Protein AF-A0A7L5YGK7-F1 (afdb_monomer)

pLDDT: mean 79.5, std 12.65, range [42.22, 93.38]

Foldseek 3Di:
DDCPCVVPDFLCVCQVPPCVVVVRHHAPPQADPCVVVPNDTLCQFAVDPVDSQRGDDACPPPQWDQCVCADPPRRHDHDDHHDHLPPPPPPGPTVCPPVQQGPDDPDDDGDPDRD

Solvent-accessible surface area (backbone atoms only — not comparable to full-atom values): 7617 Å² total; per-residue (Å²): 136,81,69,80,61,56,84,85,45,61,62,57,82,57,32,67,50,86,34,40,91,78,70,37,67,48,79,58,96,43,49,72,63,42,72,82,67,74,62,58,56,61,68,72,33,26,82,38,94,90,42,80,82,48,64,48,88,81,50,93,86,59,68,62,62,52,46,76,68,27,22,68,85,57,73,52,71,76,93,72,78,64,46,56,56,55,77,87,37,89,79,37,90,27,41,48,68,55,77,72,50,50,76,78,56,101,78,82,72,82,80,79,74,86,130

Secondary structure (DSSP, 8-state):
---GGGGTS-GGGT-SSTTGGGT-----TTSPPGGGGTS--GGGTBS-SS-TT-B----TT-SS-THHHHBBTB--SS----B-TTTT-SS-SSGGGSSSS-SS-SS-S-SS---

Sequence (115 aa):
MNHSAVISATCESCHNGAYTSSGAQAKPINHIPTALVGGKDCKACHTSTASWSTMKMDHNNILTGCKTCHASGTSYLGSMEKKSVTHQSKTATDCSQSGCHRPLGNKGVAYVKWD

Mean predicted aligned error: 7.64 Å

Radius of gyration: 17.05 Å; Cα contacts (8 Å, |Δi|>4): 113; chains: 1; bounding box: 45×26×49 Å

Structure (mmCIF, N/CA/C/O backbone):
data_AF-A0A7L5YGK7-F1
#
_entry.id   AF-A0A7L5YGK7-F1
#
loop_
_atom_site.group_PDB
_atom_site.id
_atom_site.type_symbol
_atom_site.label_atom_id
_atom_site.label_alt_id
_atom_site.label_comp_i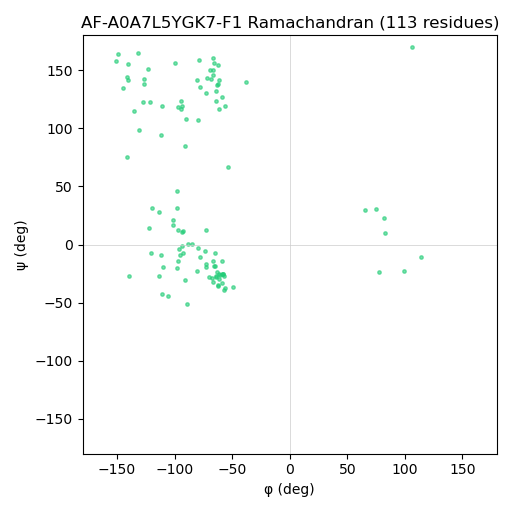d
_atom_site.label_asym_id
_atom_site.label_entity_id
_atom_site.label_seq_id
_atom_site.pdbx_PDB_ins_code
_atom_site.Cartn_x
_atom_site.Cartn_y
_atom_site.Cartn_z
_atom_site.occupancy
_atom_site.B_iso_or_equiv
_atom_site.auth_seq_id
_atom_site.auth_comp_id
_atom_site.auth_asym_id
_atom_site.auth_atom_id
_atom_site.pdbx_PDB_model_num
ATOM 1 N N . MET A 1 1 ? 17.804 1.256 -16.830 1.00 69.50 1 MET A N 1
ATOM 2 C CA . MET A 1 1 ? 16.785 0.281 -17.284 1.00 69.50 1 MET A CA 1
ATOM 3 C C . MET A 1 1 ? 15.875 0.932 -18.316 1.00 69.50 1 MET A C 1
ATOM 5 O O . MET A 1 1 ? 15.634 2.129 -18.204 1.00 69.50 1 MET A O 1
ATOM 9 N N . ASN A 1 2 ? 15.404 0.179 -19.312 1.00 76.62 2 ASN A N 1
ATOM 10 C CA . ASN A 1 2 ? 14.457 0.671 -20.316 1.00 76.62 2 ASN A CA 1
ATOM 11 C C . ASN A 1 2 ? 13.019 0.322 -19.883 1.00 76.62 2 ASN A C 1
ATOM 13 O O . ASN A 1 2 ? 12.727 -0.847 -19.652 1.00 76.62 2 ASN A O 1
ATOM 17 N N . HIS A 1 3 ? 12.143 1.323 -19.758 1.00 84.19 3 HIS A N 1
ATOM 18 C CA . HIS A 1 3 ? 10.741 1.156 -19.342 1.00 84.19 3 HIS A CA 1
ATOM 19 C C . HIS A 1 3 ? 9.767 0.992 -20.524 1.00 84.19 3 HIS A C 1
ATOM 21 O O . HIS A 1 3 ? 8.553 1.035 -20.335 1.00 84.19 3 HIS A O 1
ATOM 27 N N . SER A 1 4 ? 10.262 0.782 -21.746 1.00 79.25 4 SER A N 1
ATOM 28 C CA . SER A 1 4 ? 9.422 0.561 -22.932 1.00 79.25 4 SER A CA 1
ATOM 29 C C . SER A 1 4 ? 8.473 -0.640 -22.801 1.00 79.25 4 SER A C 1
ATOM 31 O O . SER A 1 4 ? 7.411 -0.648 -23.414 1.00 79.25 4 SER A O 1
ATOM 33 N N . ALA A 1 5 ? 8.809 -1.626 -21.962 1.00 74.62 5 ALA A N 1
ATOM 34 C CA . ALA A 1 5 ? 7.994 -2.819 -21.716 1.00 74.62 5 ALA A CA 1
ATOM 35 C C . ALA A 1 5 ? 6.793 -2.592 -20.770 1.00 74.62 5 ALA A C 1
ATOM 37 O O . ALA A 1 5 ? 5.917 -3.451 -20.671 1.00 74.62 5 ALA A O 1
ATOM 38 N N . VAL A 1 6 ? 6.707 -1.439 -20.092 1.00 77.38 6 VAL A N 1
ATOM 39 C CA . VAL A 1 6 ? 5.642 -1.146 -19.105 1.00 77.38 6 VAL A CA 1
ATOM 40 C C . VAL A 1 6 ? 4.282 -0.875 -19.784 1.00 77.38 6 VAL A C 1
ATOM 42 O O . VAL A 1 6 ? 3.256 -0.763 -19.123 1.00 77.38 6 VAL A O 1
ATOM 45 N N . ILE A 1 7 ? 4.241 -0.825 -21.122 1.00 71.88 7 ILE A N 1
ATOM 46 C CA . ILE A 1 7 ? 2.995 -0.723 -21.904 1.00 71.88 7 ILE A CA 1
ATOM 47 C C . ILE A 1 7 ? 2.143 -1.998 -21.757 1.00 71.88 7 ILE A C 1
ATOM 49 O O . ILE A 1 7 ? 0.917 -1.919 -21.758 1.00 71.88 7 ILE A O 1
ATOM 53 N N . SER A 1 8 ? 2.780 -3.161 -21.586 1.00 77.38 8 SER A N 1
ATOM 54 C CA . SER A 1 8 ? 2.113 -4.470 -21.494 1.00 77.38 8 SER A CA 1
ATOM 55 C C . 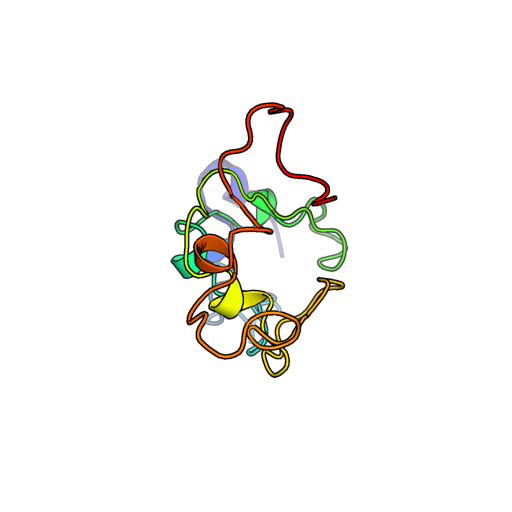SER A 1 8 ? 2.365 -5.216 -20.178 1.00 77.38 8 SER A C 1
ATOM 57 O O . SER A 1 8 ? 1.752 -6.256 -19.950 1.00 77.38 8 SER A O 1
ATOM 59 N N . ALA A 1 9 ? 3.255 -4.716 -19.317 1.00 82.56 9 ALA A N 1
ATOM 60 C CA . ALA A 1 9 ? 3.639 -5.353 -18.057 1.00 82.56 9 ALA A CA 1
ATOM 61 C C . ALA A 1 9 ? 3.409 -4.429 -16.847 1.00 82.56 9 ALA A C 1
ATOM 63 O O . ALA A 1 9 ? 3.474 -3.205 -16.964 1.00 82.56 9 ALA A O 1
ATOM 64 N N . THR A 1 10 ? 3.148 -5.015 -15.674 1.00 88.19 10 THR A N 1
ATOM 65 C CA . THR A 1 10 ? 3.041 -4.275 -14.404 1.00 88.19 10 THR A CA 1
ATOM 66 C C . THR A 1 10 ? 4.422 -3.933 -13.856 1.00 88.19 10 THR A C 1
ATOM 68 O O . THR A 1 10 ? 5.406 -4.599 -14.168 1.00 88.19 10 THR A O 1
ATOM 71 N N . CYS A 1 11 ? 4.519 -2.922 -12.989 1.00 89.69 11 CYS A N 1
ATOM 72 C CA . CYS A 1 11 ? 5.797 -2.556 -12.371 1.00 89.69 11 CYS A CA 1
ATOM 73 C C . CYS A 1 11 ? 6.421 -3.750 -11.621 1.00 89.69 11 CYS A C 1
ATOM 75 O O . CYS A 1 11 ? 7.627 -3.993 -11.693 1.00 89.69 11 CYS A O 1
ATOM 77 N N . GLU A 1 12 ? 5.575 -4.536 -10.951 1.00 89.00 12 GLU A N 1
ATOM 78 C CA . GLU A 1 12 ? 5.954 -5.714 -10.168 1.00 89.00 12 GLU A CA 1
ATOM 79 C C . GLU A 1 12 ? 6.645 -6.805 -11.007 1.00 89.00 12 GLU A C 1
ATOM 81 O O . GLU A 1 12 ? 7.459 -7.546 -10.466 1.00 89.00 12 GLU A O 1
ATOM 86 N N . SER A 1 13 ? 6.401 -6.905 -12.322 1.00 89.38 13 SER A N 1
ATOM 87 C CA . SER A 1 13 ? 7.010 -7.969 -13.140 1.00 89.38 13 SER A CA 1
ATOM 88 C C . SER A 1 13 ? 8.541 -7.905 -13.157 1.00 89.38 13 SER A C 1
ATOM 90 O O . SER A 1 13 ? 9.200 -8.937 -13.263 1.00 89.38 13 SER A O 1
ATOM 92 N N . CYS A 1 14 ? 9.099 -6.698 -13.022 1.00 89.81 14 CYS A N 1
ATOM 93 C CA . CYS A 1 14 ? 10.542 -6.447 -12.993 1.00 89.81 14 CYS A CA 1
ATOM 94 C C . CYS A 1 14 ? 11.023 -5.925 -11.627 1.00 89.81 14 CYS A C 1
ATOM 96 O O . CYS A 1 14 ? 12.167 -6.154 -11.246 1.00 89.81 14 CYS A O 1
ATOM 98 N N . HIS A 1 15 ? 10.165 -5.252 -10.855 1.00 90.56 15 HIS A N 1
ATOM 99 C CA . HIS A 1 15 ? 10.502 -4.664 -9.549 1.00 90.56 15 HIS A CA 1
ATOM 100 C C . HIS A 1 15 ? 10.096 -5.551 -8.353 1.00 90.56 15 HIS A C 1
ATOM 102 O O . HIS A 1 15 ? 9.788 -5.063 -7.264 1.00 90.56 15 HIS A O 1
ATOM 108 N N . ASN A 1 16 ? 10.122 -6.872 -8.544 1.00 90.06 16 ASN A N 1
ATOM 109 C CA . ASN A 1 16 ? 9.790 -7.893 -7.536 1.00 90.06 16 ASN A CA 1
ATOM 110 C C . ASN A 1 16 ? 10.952 -8.278 -6.600 1.00 90.06 16 ASN A C 1
ATOM 112 O O . ASN A 1 16 ? 10.789 -9.145 -5.748 1.00 90.06 16 ASN A O 1
ATOM 116 N N . GLY A 1 17 ? 12.132 -7.673 -6.759 1.00 91.75 17 GLY A N 1
ATOM 117 C CA . GLY A 1 17 ? 13.327 -7.996 -5.969 1.00 91.75 17 GLY A CA 1
ATOM 118 C C . GLY A 1 17 ? 14.330 -8.919 -6.663 1.00 91.75 17 GLY A C 1
ATOM 119 O O . GLY A 1 17 ? 15.519 -8.842 -6.353 1.00 91.75 17 GLY A O 1
ATOM 120 N N . ALA A 1 18 ? 13.905 -9.711 -7.653 1.00 93.38 18 ALA A N 1
ATOM 121 C CA . ALA A 1 18 ? 14.785 -10.653 -8.352 1.00 93.38 18 ALA A CA 1
ATOM 122 C C . ALA A 1 18 ? 15.859 -9.949 -9.202 1.00 93.38 18 ALA A C 1
ATOM 124 O O . ALA A 1 18 ? 16.958 -10.465 -9.380 1.00 93.38 18 ALA A O 1
ATOM 125 N N . TYR A 1 19 ? 15.561 -8.741 -9.685 1.00 91.88 19 TYR A N 1
ATOM 126 C CA . TYR A 1 19 ? 16.431 -7.971 -10.579 1.00 91.88 19 TYR A CA 1
ATOM 127 C C . TYR A 1 19 ? 17.216 -6.860 -9.863 1.00 91.88 19 TYR A C 1
ATOM 129 O O . TYR A 1 19 ? 17.751 -5.957 -10.510 1.00 91.88 19 TYR A O 1
ATOM 137 N N . THR A 1 20 ? 17.313 -6.909 -8.530 1.00 91.50 20 THR A N 1
ATOM 138 C CA . THR A 1 20 ? 18.063 -5.913 -7.738 1.00 91.50 20 THR A CA 1
ATOM 139 C C . THR A 1 20 ? 19.551 -5.895 -8.082 1.00 91.50 20 THR A C 1
ATOM 141 O O . THR A 1 20 ? 20.142 -4.822 -8.181 1.00 91.50 20 THR A O 1
ATOM 144 N N . SER A 1 21 ? 20.135 -7.056 -8.395 1.00 92.50 21 SER A N 1
ATOM 145 C CA . SER A 1 21 ? 21.507 -7.183 -8.914 1.00 92.50 21 SER A CA 1
ATOM 146 C C . SER A 1 21 ? 21.713 -6.507 -10.275 1.00 92.50 21 SER A C 1
ATOM 148 O O . SER A 1 21 ? 22.825 -6.115 -10.609 1.00 92.50 21 SER A O 1
ATOM 150 N N . SER A 1 22 ? 20.638 -6.333 -11.050 1.00 90.00 22 SER A N 1
ATOM 151 C CA . SER A 1 22 ? 20.628 -5.627 -12.340 1.00 90.00 22 SER A CA 1
ATOM 152 C C . SER A 1 22 ? 20.244 -4.145 -12.200 1.00 90.00 22 SER A C 1
ATOM 154 O O . SER A 1 22 ? 19.974 -3.473 -13.195 1.00 90.00 22 SER A O 1
ATOM 156 N N . GLY A 1 23 ? 20.187 -3.628 -10.967 1.00 87.62 23 GLY A N 1
ATOM 157 C CA . GLY A 1 23 ? 19.862 -2.234 -10.667 1.00 87.62 23 GLY A CA 1
ATOM 158 C C . GLY A 1 23 ? 18.365 -1.910 -10.623 1.00 87.62 23 GLY A C 1
ATOM 159 O O . GLY A 1 23 ? 18.009 -0.733 -10.554 1.00 87.62 23 GLY A O 1
ATOM 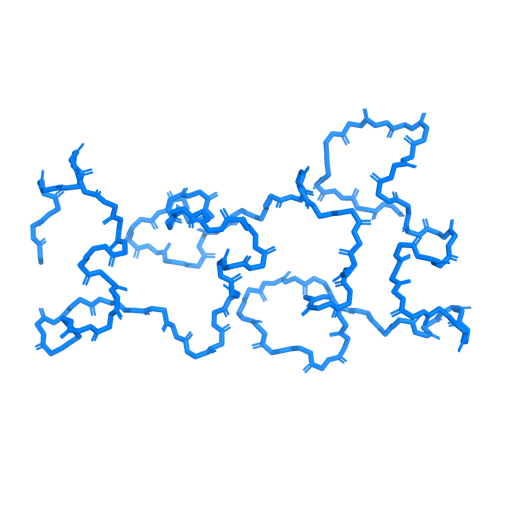160 N N . ALA A 1 24 ? 17.473 -2.908 -10.655 1.00 88.81 24 ALA A N 1
ATOM 161 C CA . ALA A 1 24 ? 16.050 -2.668 -10.433 1.00 88.81 24 ALA A CA 1
ATOM 162 C C . ALA A 1 24 ? 15.790 -2.370 -8.950 1.00 88.81 24 ALA A C 1
ATOM 164 O O . ALA A 1 24 ? 16.205 -3.114 -8.062 1.00 88.81 24 ALA A O 1
ATOM 165 N N . GLN A 1 25 ? 15.064 -1.291 -8.668 1.00 88.31 25 GLN A N 1
ATOM 166 C CA . GLN A 1 25 ? 14.594 -1.015 -7.312 1.00 88.31 25 GLN A CA 1
ATOM 167 C C . GLN A 1 25 ? 13.521 -2.033 -6.914 1.00 88.31 25 GLN A C 1
ATOM 169 O O . GLN A 1 25 ? 12.779 -2.523 -7.762 1.00 88.31 25 GLN A O 1
ATOM 174 N N . ALA A 1 26 ? 13.420 -2.336 -5.629 1.00 88.94 26 ALA A N 1
ATOM 175 C CA . ALA A 1 26 ? 12.378 -3.196 -5.088 1.00 88.94 26 ALA A CA 1
ATOM 176 C C . ALA A 1 26 ? 11.751 -2.531 -3.865 1.00 88.94 26 ALA A C 1
ATOM 178 O O . ALA A 1 26 ? 12.309 -1.587 -3.299 1.00 88.94 26 ALA A O 1
ATOM 179 N N . LYS A 1 27 ? 10.586 -3.033 -3.452 1.00 90.62 27 LYS A N 1
ATOM 180 C CA . LYS A 1 27 ? 9.936 -2.571 -2.225 1.00 90.62 27 LYS A CA 1
ATOM 181 C C . LYS A 1 27 ? 10.876 -2.801 -1.030 1.00 90.62 27 LYS A C 1
ATOM 183 O O . LYS A 1 27 ? 11.325 -3.933 -0.843 1.00 90.62 27 LYS A O 1
ATOM 188 N N . PRO A 1 28 ? 11.167 -1.775 -0.212 1.00 89.56 28 PRO A N 1
ATOM 189 C CA . PRO A 1 28 ? 11.896 -1.981 1.030 1.00 89.56 28 PRO A CA 1
ATOM 190 C C . PRO A 1 28 ? 11.049 -2.796 2.015 1.00 89.56 28 PRO A C 1
ATOM 192 O O . PRO A 1 28 ? 9.822 -2.847 1.908 1.00 89.56 28 PRO A O 1
ATOM 195 N N . ILE A 1 29 ? 11.701 -3.394 3.014 1.00 89.00 29 ILE A N 1
ATOM 196 C CA . ILE A 1 29 ? 11.044 -4.267 4.003 1.00 89.00 29 ILE A CA 1
ATOM 197 C C . ILE A 1 29 ? 9.902 -3.573 4.764 1.00 89.00 29 ILE A C 1
ATOM 199 O O . ILE A 1 29 ? 8.954 -4.215 5.200 1.00 89.00 29 ILE A O 1
ATOM 203 N N . ASN A 1 30 ? 9.978 -2.250 4.896 1.00 89.88 30 ASN A N 1
ATOM 204 C CA . ASN A 1 30 ? 9.001 -1.406 5.572 1.00 89.88 30 ASN A CA 1
ATOM 205 C C . ASN A 1 30 ? 8.057 -0.662 4.606 1.00 89.88 30 ASN A C 1
ATOM 207 O O . ASN A 1 30 ? 7.451 0.345 4.973 1.00 89.88 30 ASN A O 1
ATOM 211 N N . HIS A 1 31 ? 7.908 -1.135 3.370 1.00 91.75 31 HIS A N 1
ATOM 212 C CA . HIS A 1 31 ? 6.856 -0.673 2.466 1.00 91.75 31 HIS A CA 1
ATOM 213 C C . HIS A 1 31 ? 5.462 -1.086 2.979 1.00 91.75 31 HIS A C 1
ATOM 215 O O . HIS A 1 31 ? 5.312 -2.131 3.613 1.00 91.75 31 HIS A O 1
ATOM 221 N N . ILE A 1 32 ? 4.421 -0.303 2.674 1.00 88.81 32 ILE A N 1
ATOM 222 C CA . ILE A 1 32 ? 3.029 -0.674 2.987 1.00 88.81 32 ILE A CA 1
ATOM 223 C C . ILE A 1 32 ? 2.656 -1.941 2.195 1.00 88.81 32 ILE A C 1
ATOM 225 O O . ILE A 1 32 ? 2.758 -1.930 0.968 1.00 88.81 32 ILE A O 1
ATOM 229 N N . PRO A 1 33 ? 2.221 -3.045 2.822 1.00 86.19 33 PRO A N 1
ATOM 230 C CA . PRO A 1 33 ? 1.926 -4.268 2.087 1.00 86.19 33 PRO A CA 1
ATOM 231 C C . PRO A 1 33 ? 0.807 -4.039 1.066 1.00 86.19 33 PRO A C 1
ATOM 233 O O . PRO A 1 33 ? -0.331 -3.750 1.430 1.00 86.19 33 PRO A O 1
ATOM 236 N N . THR A 1 34 ? 1.113 -4.194 -0.222 1.00 85.31 34 THR A N 1
ATOM 237 C CA . THR A 1 34 ? 0.148 -3.961 -1.311 1.00 85.31 34 THR A CA 1
ATOM 238 C C . THR A 1 34 ? -1.029 -4.936 -1.256 1.00 85.31 34 THR A C 1
ATOM 240 O O . THR A 1 34 ? -2.138 -4.586 -1.653 1.00 85.31 34 THR A O 1
ATOM 243 N N . ALA A 1 35 ? -0.826 -6.127 -0.684 1.00 82.12 35 ALA A N 1
ATOM 244 C CA . ALA A 1 35 ? -1.887 -7.095 -0.411 1.00 82.12 35 ALA A CA 1
ATOM 245 C C . ALA A 1 35 ? -2.984 -6.540 0.518 1.00 82.12 35 ALA A C 1
ATOM 247 O O . ALA A 1 35 ? -4.151 -6.869 0.331 1.00 82.12 35 ALA A O 1
ATOM 248 N N . LEU A 1 36 ? -2.640 -5.655 1.464 1.00 77.88 36 LEU A N 1
ATOM 249 C CA . LEU A 1 36 ? -3.619 -5.028 2.363 1.00 77.88 36 LEU A CA 1
ATOM 250 C C . LEU A 1 36 ? -4.494 -3.986 1.651 1.00 77.88 36 LEU A C 1
ATOM 252 O O . LEU A 1 36 ? -5.571 -3.666 2.137 1.00 77.88 36 LEU A O 1
ATOM 256 N N . VAL A 1 37 ? -4.054 -3.478 0.496 1.00 76.69 37 VAL A N 1
ATOM 257 C CA . VAL A 1 37 ? -4.764 -2.465 -0.309 1.00 76.69 37 VAL A CA 1
ATOM 258 C C . VAL A 1 37 ? -5.245 -3.023 -1.656 1.00 76.69 37 VAL A C 1
ATOM 260 O O . VAL A 1 37 ? -5.380 -2.300 -2.644 1.00 76.69 37 VAL A O 1
ATOM 263 N N . GLY A 1 38 ? -5.514 -4.330 -1.712 1.00 78.88 38 GLY A N 1
ATOM 264 C CA . GLY A 1 38 ? -6.115 -4.980 -2.880 1.00 78.88 38 GLY A CA 1
ATOM 265 C C . GLY A 1 38 ? -5.161 -5.171 -4.060 1.00 78.88 38 GLY A C 1
ATOM 266 O O . GLY A 1 38 ? -5.602 -5.119 -5.206 1.00 78.88 38 GLY A O 1
ATOM 267 N N . GLY A 1 39 ? -3.861 -5.346 -3.799 1.00 82.62 39 GLY A N 1
ATOM 268 C CA . GLY A 1 39 ? -2.873 -5.732 -4.813 1.00 82.62 39 GLY A CA 1
ATOM 269 C C . GLY A 1 39 ? -2.658 -4.686 -5.908 1.00 82.62 39 GLY A C 1
ATOM 270 O O . GLY A 1 39 ? -2.379 -5.039 -7.051 1.00 82.62 39 GLY A O 1
ATOM 271 N N . LYS A 1 40 ? -2.835 -3.401 -5.581 1.00 86.25 40 LYS A N 1
ATOM 272 C CA . LYS A 1 40 ? -2.692 -2.294 -6.535 1.00 86.25 40 LYS A CA 1
ATOM 273 C C . LYS A 1 40 ? -1.263 -2.221 -7.093 1.00 86.25 40 LYS A C 1
ATOM 275 O O . LYS A 1 40 ? -0.293 -2.405 -6.359 1.00 86.25 40 LYS A O 1
ATOM 280 N N . ASP A 1 41 ? -1.157 -1.910 -8.385 1.00 88.56 41 ASP A N 1
ATOM 281 C CA . ASP A 1 41 ? 0.119 -1.658 -9.064 1.00 88.56 41 ASP A CA 1
ATOM 282 C C . ASP A 1 41 ? 0.803 -0.393 -8.516 1.00 88.56 41 ASP A C 1
ATOM 284 O O . ASP A 1 41 ? 0.140 0.506 -7.994 1.00 88.56 41 ASP A O 1
ATOM 288 N N . CYS A 1 42 ? 2.126 -0.290 -8.662 1.00 89.75 42 CYS A N 1
ATOM 289 C CA . CYS A 1 42 ? 2.932 0.746 -8.009 1.00 89.75 42 CYS A CA 1
ATOM 290 C C . CYS A 1 42 ? 2.462 2.172 -8.344 1.00 89.75 42 CYS A C 1
ATOM 292 O O . CYS A 1 42 ? 2.423 3.032 -7.464 1.00 89.75 42 CYS A O 1
ATOM 294 N N . LYS A 1 43 ? 2.028 2.402 -9.591 1.00 87.44 43 LYS A N 1
ATOM 295 C CA . LYS A 1 43 ? 1.506 3.694 -10.078 1.00 87.44 43 LYS A CA 1
ATOM 296 C C . LYS A 1 43 ? 0.203 4.148 -9.415 1.00 87.44 43 LYS A C 1
ATOM 298 O O . LYS A 1 43 ? -0.158 5.315 -9.515 1.00 87.44 43 LYS A O 1
ATOM 303 N N . ALA A 1 44 ? -0.530 3.237 -8.773 1.00 87.25 44 ALA A N 1
ATOM 304 C CA . ALA A 1 44 ? -1.752 3.592 -8.059 1.00 87.25 44 ALA A CA 1
ATOM 305 C C . ALA A 1 44 ? -1.454 4.398 -6.788 1.00 87.25 44 ALA A C 1
ATOM 307 O O . ALA A 1 44 ? -2.286 5.195 -6.365 1.00 87.25 44 ALA A O 1
ATOM 308 N N . CYS A 1 45 ? -0.273 4.193 -6.198 1.00 89.31 45 CYS A N 1
ATOM 309 C CA . CYS A 1 45 ? 0.176 4.922 -5.020 1.00 89.31 45 CYS A CA 1
ATOM 310 C C . CYS A 1 45 ? 1.252 5.947 -5.369 1.00 89.31 45 CYS A C 1
ATOM 312 O O . CYS A 1 45 ? 1.171 7.073 -4.897 1.00 89.31 45 CYS A O 1
ATOM 314 N N . HIS A 1 46 ? 2.240 5.591 -6.190 1.00 90.38 46 HIS A N 1
ATOM 315 C CA . HIS A 1 46 ? 3.360 6.463 -6.533 1.00 90.38 46 HIS A CA 1
ATOM 316 C C . HIS A 1 46 ? 3.083 7.244 -7.812 1.00 90.38 46 HIS A C 1
ATOM 318 O O . HIS A 1 46 ? 2.919 6.666 -8.884 1.00 90.38 46 HIS A O 1
ATOM 324 N N . THR A 1 47 ? 3.076 8.572 -7.712 1.00 88.69 47 THR A N 1
ATOM 325 C CA . THR A 1 47 ? 2.787 9.451 -8.858 1.00 88.69 47 THR A CA 1
ATOM 326 C C . THR A 1 47 ? 4.030 9.803 -9.673 1.00 88.69 47 THR A C 1
ATOM 328 O O . THR A 1 47 ? 3.943 10.567 -10.630 1.00 88.69 47 THR A O 1
ATOM 331 N N . SER A 1 48 ? 5.197 9.290 -9.283 1.00 86.69 48 SER A N 1
ATOM 332 C CA . SER A 1 48 ? 6.470 9.512 -9.959 1.00 86.69 48 SER A CA 1
ATOM 333 C C . SER A 1 48 ? 7.292 8.229 -9.967 1.00 86.69 48 SER A C 1
ATOM 335 O O . SER A 1 48 ? 7.324 7.489 -8.987 1.00 86.69 48 SER A O 1
ATOM 337 N N . THR A 1 49 ? 7.982 7.992 -11.079 1.00 83.56 49 THR A N 1
ATOM 338 C CA . THR A 1 49 ? 8.983 6.927 -11.239 1.00 83.56 49 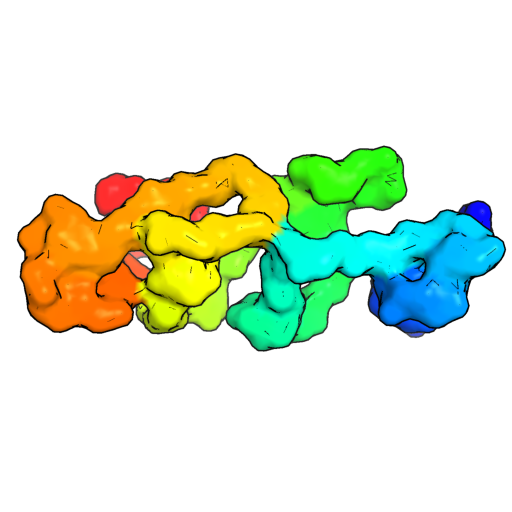THR A CA 1
ATOM 339 C C . THR A 1 49 ? 10.407 7.425 -10.983 1.00 83.56 49 THR A C 1
ATOM 341 O O . THR A 1 49 ? 11.335 6.626 -10.910 1.00 83.56 49 THR A O 1
ATOM 344 N N . ALA A 1 50 ? 10.587 8.743 -10.837 1.00 83.56 50 ALA A N 1
ATOM 345 C CA . ALA A 1 50 ? 11.861 9.365 -10.482 1.00 83.56 50 ALA A CA 1
ATOM 346 C C . ALA A 1 50 ? 12.016 9.530 -8.962 1.00 83.56 50 ALA A C 1
ATOM 348 O O . ALA A 1 50 ? 13.127 9.478 -8.442 1.00 83.56 50 ALA A O 1
ATOM 349 N N . SER A 1 51 ? 10.901 9.711 -8.246 1.00 85.50 51 SER A N 1
ATOM 350 C CA . SER A 1 51 ? 10.873 9.799 -6.788 1.00 85.50 51 SER A CA 1
ATOM 351 C C . SER A 1 51 ? 9.733 8.967 -6.216 1.00 85.50 51 SER A C 1
ATOM 353 O O . SER A 1 51 ? 8.559 9.286 -6.393 1.00 85.50 51 SER A O 1
ATOM 355 N N . TRP A 1 52 ? 10.090 7.932 -5.461 1.00 86.81 52 TRP A N 1
ATOM 356 C CA . TRP A 1 52 ? 9.134 7.041 -4.805 1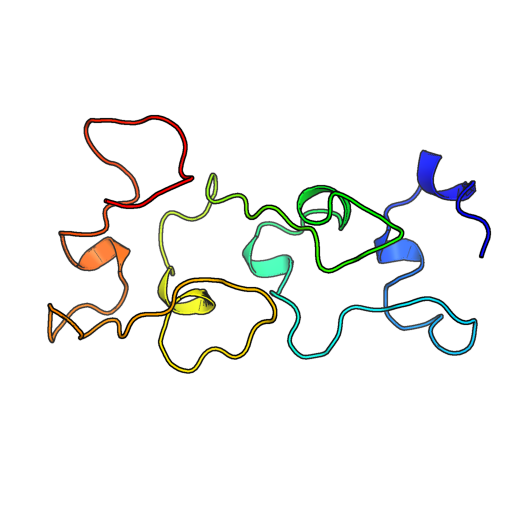.00 86.81 52 TRP A CA 1
ATOM 357 C C . TRP A 1 52 ? 8.551 7.623 -3.507 1.00 86.81 52 TRP A C 1
ATOM 359 O O . TRP A 1 52 ? 7.687 7.005 -2.895 1.00 86.81 52 TRP A O 1
ATOM 369 N N . SER A 1 53 ? 8.983 8.809 -3.067 1.00 84.81 53 SER A N 1
ATOM 370 C CA . SER A 1 53 ? 8.419 9.460 -1.875 1.00 84.81 53 SER A CA 1
ATOM 371 C C . SER A 1 53 ? 7.107 10.194 -2.155 1.00 84.81 53 SER A C 1
ATOM 373 O O . SER A 1 53 ? 6.307 10.387 -1.240 1.00 84.81 53 SER A O 1
ATOM 375 N N . THR A 1 54 ? 6.851 10.582 -3.409 1.00 85.75 54 THR A N 1
ATOM 376 C CA . THR A 1 54 ? 5.584 11.206 -3.796 1.00 85.75 54 THR A CA 1
ATOM 377 C C . THR A 1 54 ? 4.531 10.126 -3.979 1.00 85.75 54 THR A C 1
ATOM 379 O O . THR A 1 54 ? 4.562 9.361 -4.947 1.00 85.75 54 THR A O 1
ATOM 382 N N . MET A 1 55 ? 3.606 10.053 -3.026 1.00 86.94 55 MET A N 1
ATOM 383 C CA . MET A 1 55 ? 2.570 9.034 -3.022 1.00 86.94 55 MET A CA 1
ATOM 384 C C . MET A 1 55 ? 1.214 9.572 -2.572 1.00 86.94 55 MET A C 1
ATOM 386 O O . MET A 1 55 ? 1.133 10.560 -1.843 1.00 86.94 55 MET A O 1
A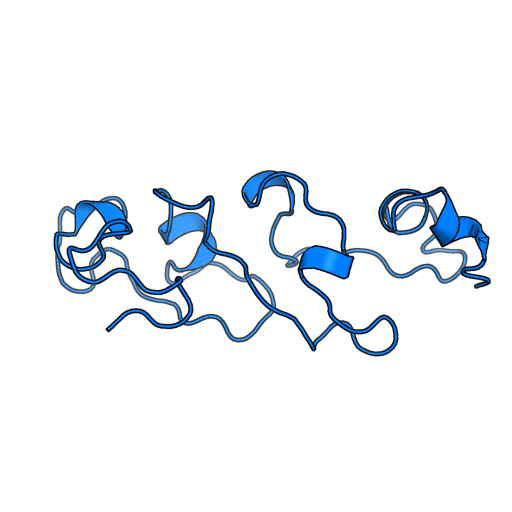TOM 390 N N . LYS A 1 56 ? 0.147 8.902 -3.004 1.00 84.38 56 LYS A N 1
ATOM 391 C CA . LYS A 1 56 ? -1.224 9.142 -2.564 1.00 84.38 56 LYS A CA 1
ATOM 392 C C . LYS A 1 56 ? -1.835 7.822 -2.107 1.00 84.38 56 LYS A C 1
ATOM 394 O O . LYS A 1 56 ? -1.903 6.870 -2.880 1.00 84.38 56 LYS A O 1
ATOM 399 N N . MET A 1 57 ? -2.287 7.776 -0.855 1.00 81.94 57 MET A N 1
ATOM 400 C CA . MET A 1 57 ? -3.044 6.635 -0.345 1.00 81.94 57 MET A CA 1
ATOM 401 C C . MET A 1 57 ? -4.508 6.723 -0.786 1.00 81.94 57 MET A C 1
ATOM 403 O O . MET A 1 57 ? -5.094 7.807 -0.792 1.00 81.94 57 MET A O 1
ATOM 407 N N . ASP A 1 58 ? -5.090 5.576 -1.130 1.00 78.62 58 ASP A N 1
ATOM 408 C CA . ASP A 1 58 ? -6.511 5.427 -1.438 1.00 78.62 58 ASP A CA 1
ATOM 409 C C . ASP A 1 58 ? -7.200 4.604 -0.339 1.00 78.62 58 ASP A C 1
ATOM 411 O O . ASP A 1 58 ? -6.864 3.441 -0.117 1.00 78.62 58 ASP A O 1
ATOM 415 N N . HIS A 1 59 ? -8.177 5.208 0.340 1.00 79.81 59 HIS A N 1
ATOM 416 C CA . HIS A 1 59 ? -8.946 4.571 1.412 1.00 79.81 59 HIS A CA 1
ATOM 417 C C . HIS A 1 59 ? -10.254 3.919 0.932 1.00 79.81 59 HIS A C 1
ATOM 419 O O . HIS A 1 59 ? -10.951 3.322 1.749 1.00 79.81 59 HIS A O 1
ATOM 425 N N . ASN A 1 60 ? -10.603 3.986 -0.361 1.00 74.31 60 ASN A N 1
ATOM 426 C CA . ASN A 1 60 ? -11.926 3.590 -0.875 1.00 74.31 60 ASN A CA 1
ATOM 427 C C . ASN A 1 60 ? -12.328 2.125 -0.607 1.00 74.31 60 ASN A C 1
ATOM 429 O O . ASN A 1 60 ? -13.497 1.787 -0.755 1.00 74.31 60 ASN A O 1
ATOM 433 N N . ASN A 1 61 ? -11.391 1.257 -0.209 1.00 73.69 61 ASN A N 1
ATOM 434 C CA . ASN A 1 61 ? -11.650 -0.158 0.088 1.00 73.69 61 ASN A CA 1
ATOM 435 C C . ASN A 1 61 ? -11.253 -0.573 1.517 1.00 73.69 61 ASN A C 1
ATOM 437 O O . ASN A 1 61 ? -11.164 -1.764 1.806 1.00 73.69 61 ASN A O 1
ATOM 441 N N . ILE A 1 62 ? -11.002 0.386 2.414 1.00 78.44 62 ILE A N 1
ATOM 442 C CA . ILE A 1 62 ? -10.624 0.122 3.808 1.00 78.44 62 ILE A CA 1
ATOM 443 C C . ILE A 1 62 ? -11.760 0.572 4.728 1.00 78.44 62 ILE A C 1
ATOM 445 O O . ILE A 1 62 ? -11.850 1.734 5.116 1.00 78.44 62 ILE A O 1
ATOM 449 N N . LEU A 1 63 ? -12.635 -0.373 5.080 1.00 77.69 63 LEU A N 1
ATOM 450 C CA . LEU A 1 63 ? -13.763 -0.142 5.994 1.00 77.69 63 LEU A CA 1
ATOM 451 C C . LEU A 1 63 ? -13.465 -0.582 7.436 1.00 77.69 63 LEU A C 1
ATOM 453 O O . LEU A 1 63 ? -14.119 -0.139 8.373 1.00 77.69 63 LEU A O 1
ATOM 457 N N . THR A 1 64 ? -12.485 -1.457 7.633 1.00 81.50 64 THR A N 1
ATOM 458 C CA . THR A 1 64 ? -12.072 -1.975 8.944 1.00 81.50 64 THR A CA 1
ATOM 459 C C . THR A 1 64 ? -10.582 -2.280 8.926 1.00 81.50 64 THR A C 1
ATOM 461 O O . THR A 1 64 ? -9.991 -2.420 7.856 1.00 81.50 64 THR A O 1
ATOM 464 N N . GLY A 1 65 ? -9.979 -2.446 10.101 1.00 85.44 65 GLY A N 1
ATOM 465 C CA . GLY A 1 65 ? -8.559 -2.773 10.217 1.00 85.44 65 GLY A CA 1
ATOM 466 C C . GLY A 1 65 ? -7.666 -1.544 10.093 1.00 85.44 65 GLY A C 1
ATOM 467 O O . GLY A 1 65 ? -6.488 -1.678 9.799 1.00 85.44 65 GLY A O 1
ATOM 468 N N . CYS A 1 66 ? -8.182 -0.345 10.363 1.00 85.81 66 CYS A N 1
ATOM 469 C CA . CYS A 1 66 ? -7.425 0.907 10.352 1.00 85.81 66 CYS A CA 1
ATOM 470 C C . CYS A 1 66 ? -6.126 0.800 11.170 1.00 85.81 66 CYS A C 1
ATOM 472 O O . CYS A 1 66 ? -5.082 1.330 10.779 1.00 85.81 66 CYS A O 1
ATOM 474 N N . LYS A 1 67 ? -6.170 0.059 12.288 1.00 87.50 67 LYS A N 1
ATOM 475 C CA . LYS A 1 67 ? -5.010 -0.195 13.153 1.00 87.50 67 LYS A CA 1
ATOM 476 C C . LYS A 1 67 ? -3.838 -0.879 12.450 1.00 87.50 67 LYS A C 1
ATOM 478 O O . LYS A 1 67 ? -2.711 -0.715 12.904 1.00 87.50 67 LYS A O 1
ATOM 483 N N . THR A 1 68 ? -4.063 -1.633 11.369 1.00 87.75 68 THR A N 1
ATOM 484 C CA . THR A 1 68 ? -2.974 -2.339 10.674 1.00 87.75 68 THR A CA 1
ATOM 485 C C . THR A 1 68 ? -1.973 -1.364 10.085 1.00 87.75 68 THR A C 1
ATOM 487 O O . THR A 1 68 ? -0.805 -1.706 9.967 1.00 87.75 68 THR A O 1
ATOM 490 N N . CYS A 1 69 ? -2.415 -0.150 9.749 1.00 87.31 69 CYS A N 1
ATOM 491 C CA . CYS A 1 69 ? -1.556 0.894 9.214 1.00 87.31 69 CYS A CA 1
ATOM 492 C C . CYS A 1 69 ? -1.381 2.038 10.228 1.00 87.31 69 CYS A C 1
ATOM 494 O O . CYS A 1 69 ? -0.259 2.495 10.433 1.00 87.31 69 CYS A O 1
ATOM 496 N N . HIS A 1 70 ? -2.449 2.466 10.907 1.00 86.00 70 HIS A N 1
ATOM 497 C CA . HIS A 1 70 ? -2.464 3.683 11.728 1.00 86.00 70 HIS A CA 1
ATOM 498 C C . HIS A 1 70 ? -2.205 3.468 13.225 1.00 86.00 70 HIS A C 1
ATOM 500 O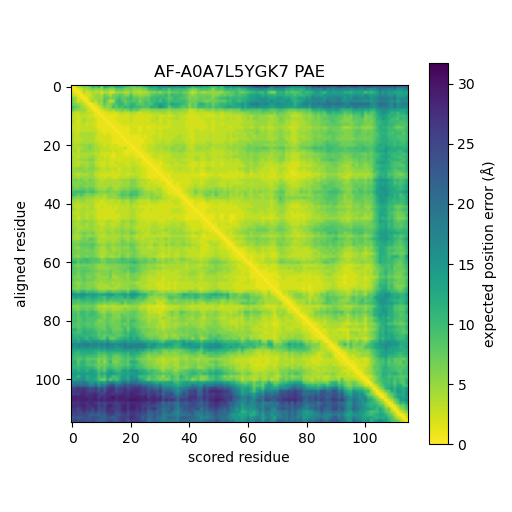 O . HIS A 1 70 ? -2.142 4.452 13.960 1.00 86.00 70 HIS A O 1
ATOM 506 N N . ALA A 1 71 ? -2.054 2.234 13.718 1.00 85.06 71 ALA A N 1
ATOM 507 C CA . ALA A 1 71 ? -1.727 2.046 15.129 1.00 85.06 71 ALA A CA 1
ATOM 508 C C . ALA A 1 71 ? -0.310 2.542 15.446 1.00 85.06 71 ALA A C 1
ATOM 510 O O . ALA A 1 71 ? 0.632 2.341 14.676 1.00 85.06 71 ALA A O 1
ATOM 511 N N . SER A 1 72 ? -0.141 3.138 16.626 1.00 73.50 72 SER A N 1
ATOM 512 C CA . SER A 1 72 ? 1.185 3.407 17.185 1.00 73.50 72 SER A CA 1
ATOM 513 C C . SER A 1 72 ? 1.985 2.100 17.274 1.00 73.50 72 SER A C 1
ATOM 515 O O . SER A 1 72 ? 1.554 1.171 17.955 1.00 73.50 72 SER A O 1
ATOM 517 N N . GLY A 1 73 ? 3.125 2.031 16.581 1.00 75.38 73 GLY A N 1
ATOM 518 C CA . GLY A 1 73 ? 3.999 0.850 16.539 1.00 75.38 73 GLY A CA 1
ATOM 519 C C . GLY A 1 73 ? 4.109 0.167 15.172 1.00 75.38 73 GLY A C 1
ATOM 520 O O . GLY A 1 73 ? 4.999 -0.657 14.988 1.00 75.38 73 GLY A O 1
ATOM 521 N N . THR A 1 74 ? 3.275 0.520 14.188 1.00 80.62 74 THR A N 1
ATOM 522 C CA . THR A 1 74 ? 3.550 0.150 12.791 1.00 80.62 74 THR A CA 1
ATOM 523 C C . THR A 1 74 ? 4.715 1.000 12.275 1.00 80.62 74 THR A C 1
ATOM 525 O O . THR A 1 74 ? 4.817 2.183 12.603 1.00 80.62 74 THR A O 1
ATOM 528 N N . SER A 1 75 ? 5.596 0.433 11.450 1.00 85.56 75 SER A N 1
ATOM 529 C CA . SER A 1 75 ? 6.814 1.116 10.967 1.00 85.56 75 SER A CA 1
ATOM 530 C C . SER A 1 75 ? 6.851 1.263 9.449 1.00 85.56 75 SER A C 1
ATOM 532 O O . SER A 1 75 ? 7.926 1.252 8.857 1.00 85.56 75 SER A O 1
ATOM 534 N N . TYR A 1 76 ? 5.686 1.395 8.808 1.00 89.62 76 TYR A N 1
ATOM 535 C CA . TYR A 1 76 ? 5.637 1.640 7.369 1.00 89.62 76 TYR A CA 1
ATOM 536 C C . TYR A 1 76 ? 6.195 3.014 6.998 1.00 89.62 76 TYR A C 1
ATOM 538 O O . TYR A 1 76 ? 6.036 3.978 7.754 1.00 89.62 76 TYR A O 1
ATOM 546 N N . LEU A 1 77 ? 6.830 3.081 5.827 1.00 87.44 77 LEU A N 1
ATOM 547 C CA . LEU A 1 77 ? 7.285 4.326 5.214 1.00 87.44 77 LEU A CA 1
ATOM 548 C C . LEU A 1 77 ? 6.114 5.261 4.885 1.00 87.44 77 LEU A C 1
ATOM 550 O O . LEU A 1 77 ? 4.996 4.819 4.618 1.00 87.44 77 LEU A O 1
ATOM 554 N N . GLY A 1 78 ? 6.415 6.558 4.839 1.00 81.88 78 GLY A N 1
ATOM 555 C CA . GLY A 1 78 ? 5.461 7.624 4.540 1.00 81.88 78 GLY A CA 1
ATOM 556 C C . GLY A 1 78 ? 5.079 8.444 5.771 1.00 81.88 78 GLY A C 1
ATOM 557 O O . GLY A 1 78 ? 5.398 8.102 6.908 1.00 81.88 78 GLY A O 1
ATOM 558 N N . SER A 1 79 ? 4.388 9.554 5.530 1.00 78.56 79 SER A N 1
ATOM 559 C CA . SER A 1 79 ? 3.994 10.526 6.558 1.00 78.56 79 SER A CA 1
ATOM 560 C C . SER A 1 79 ? 2.553 10.310 7.014 1.00 78.56 79 SER A C 1
ATOM 562 O O . SER A 1 79 ? 1.759 11.246 7.064 1.00 78.56 79 SER A O 1
ATOM 564 N N . MET A 1 80 ? 2.186 9.056 7.280 1.00 82.44 80 MET A N 1
ATOM 565 C CA . MET A 1 80 ? 0.846 8.744 7.763 1.00 82.44 80 MET A CA 1
ATOM 566 C C . MET A 1 80 ? 0.707 9.068 9.251 1.00 82.44 80 MET A C 1
ATOM 568 O O . MET A 1 80 ? 1.571 8.711 10.054 1.00 82.44 80 MET A O 1
ATOM 572 N N . GLU A 1 81 ? -0.406 9.697 9.616 1.00 82.12 81 GLU A N 1
ATOM 573 C CA . GLU A 1 81 ? -0.748 9.933 11.017 1.00 82.12 81 GLU A CA 1
ATOM 574 C C . GLU A 1 81 ? -0.956 8.596 11.740 1.00 82.12 81 GLU A C 1
ATOM 576 O O . GLU A 1 81 ? -1.588 7.683 11.197 1.00 82.12 81 GLU A O 1
ATOM 581 N N . LYS A 1 82 ? -0.437 8.468 12.964 1.00 85.06 82 LYS A N 1
ATOM 582 C CA . LYS A 1 82 ? -0.572 7.253 13.776 1.00 85.06 82 LYS A CA 1
ATOM 583 C C . LYS A 1 82 ? -1.144 7.582 15.140 1.00 85.06 82 LYS A C 1
ATOM 585 O O . LYS A 1 82 ? -0.718 8.523 15.801 1.00 85.06 82 LYS A O 1
ATOM 590 N N . LYS A 1 83 ? -2.068 6.747 15.604 1.00 84.00 83 LYS A N 1
ATOM 591 C CA . LYS A 1 83 ? -2.733 6.912 16.893 1.00 84.00 83 LYS A CA 1
ATOM 592 C C . LYS A 1 83 ? -2.936 5.567 17.578 1.00 84.00 83 LYS A C 1
ATOM 594 O O . LYS A 1 83 ? -3.201 4.559 16.929 1.00 84.00 83 LYS A O 1
ATOM 599 N N . SER A 1 84 ? -2.824 5.540 18.905 1.00 85.88 84 SER A N 1
ATOM 600 C CA . SER A 1 84 ? -3.213 4.355 19.677 1.00 85.88 84 SER A CA 1
ATOM 601 C C . SER A 1 84 ? -4.707 4.084 19.496 1.00 85.88 84 SER A C 1
ATOM 603 O O . SER A 1 84 ? -5.512 5.009 19.582 1.00 85.88 84 SER A O 1
ATOM 605 N N . VAL A 1 85 ? -5.103 2.822 19.322 1.00 82.19 85 VAL A N 1
ATOM 606 C CA . VAL A 1 85 ? -6.528 2.440 19.273 1.00 82.19 85 VAL A CA 1
ATOM 607 C C . VAL A 1 85 ? -7.236 2.776 20.595 1.00 82.19 85 VAL A C 1
ATOM 609 O O . VAL A 1 85 ? -8.425 3.078 20.601 1.00 82.19 85 VAL A O 1
ATOM 612 N N . THR A 1 86 ? -6.489 2.835 21.702 1.00 81.75 86 THR A N 1
ATOM 613 C CA . THR A 1 86 ? -7.017 3.117 23.041 1.00 81.75 86 THR A CA 1
ATOM 614 C C . THR A 1 86 ? -6.894 4.572 23.489 1.00 81.75 86 THR A C 1
ATOM 616 O O . THR A 1 86 ? -7.103 4.874 24.661 1.00 81.75 86 THR A O 1
ATOM 619 N N . HIS A 1 87 ? -6.577 5.501 22.580 1.00 80.38 87 HIS A N 1
ATOM 620 C CA . HIS A 1 87 ? -6.355 6.908 22.937 1.00 80.38 87 HIS A CA 1
ATOM 621 C C . HIS A 1 87 ? -7.606 7.638 23.464 1.00 80.38 87 HIS A C 1
ATOM 623 O O . HIS A 1 87 ? -7.462 8.687 24.083 1.00 80.38 87 HIS A O 1
ATOM 629 N N . GLN A 1 88 ? -8.806 7.102 23.211 1.00 76.44 88 GLN A N 1
ATOM 630 C CA . GLN A 1 88 ? -10.086 7.631 23.715 1.00 76.44 88 GLN A CA 1
ATOM 631 C C . GLN A 1 88 ? -11.068 6.538 24.173 1.00 76.44 88 GLN A C 1
ATOM 633 O O . GLN A 1 88 ? -11.886 6.784 25.052 1.00 76.44 88 GLN A O 1
ATOM 638 N N . SER A 1 89 ? -10.992 5.316 23.630 1.00 73.94 89 SER A N 1
ATOM 639 C CA . SER A 1 89 ? -11.818 4.177 24.060 1.00 73.94 89 SER A CA 1
ATOM 640 C C . SER A 1 89 ? -10.940 3.021 24.518 1.00 73.94 89 SER A C 1
ATOM 642 O O . SER A 1 89 ? -10.134 2.512 23.749 1.00 73.94 89 SER A O 1
ATOM 644 N N . LYS A 1 90 ? -11.103 2.564 25.762 1.00 76.69 90 LYS A N 1
ATOM 645 C CA . LYS A 1 90 ? -10.265 1.490 26.328 1.00 76.69 90 LYS A CA 1
ATOM 646 C C . LYS A 1 90 ? -10.567 0.099 25.757 1.00 76.69 90 LYS A C 1
ATOM 648 O O . LYS A 1 90 ? -9.756 -0.801 25.933 1.00 76.69 90 LYS A O 1
ATOM 653 N N . THR A 1 91 ? -11.712 -0.083 25.101 1.00 81.25 91 THR A N 1
ATOM 654 C CA . THR A 1 91 ? -12.204 -1.397 24.649 1.00 81.25 91 THR A CA 1
ATOM 655 C C . THR A 1 91 ? -12.206 -1.563 23.131 1.00 81.25 91 THR A C 1
ATOM 657 O O . THR A 1 91 ? -12.427 -2.671 22.647 1.00 81.25 91 THR A O 1
ATOM 660 N N . ALA A 1 92 ? -11.956 -0.496 22.366 1.00 80.38 92 ALA A N 1
ATOM 661 C CA . ALA A 1 92 ? -11.932 -0.575 20.911 1.00 80.38 92 ALA A CA 1
ATOM 662 C C . ALA A 1 92 ? -10.790 -1.484 20.431 1.00 80.38 92 ALA A C 1
ATOM 664 O O . ALA A 1 92 ? -9.640 -1.341 20.849 1.00 80.38 92 ALA A O 1
ATOM 665 N N . THR A 1 93 ? -11.104 -2.407 19.518 1.00 85.56 93 THR A N 1
ATOM 666 C CA . THR A 1 93 ? -10.090 -3.263 18.880 1.00 85.56 93 THR A CA 1
ATOM 667 C C . THR A 1 93 ? -9.643 -2.734 17.522 1.00 85.56 93 THR A C 1
ATOM 669 O O . THR A 1 93 ? -8.595 -3.158 17.038 1.00 85.56 93 THR A O 1
ATOM 672 N N . ASP A 1 94 ? -10.384 -1.776 16.954 1.00 85.19 94 ASP A N 1
ATOM 673 C CA . ASP A 1 94 ? -10.072 -1.039 15.731 1.00 85.19 94 ASP A CA 1
ATOM 674 C C . ASP A 1 94 ? -10.692 0.369 15.764 1.00 85.19 94 ASP A C 1
ATOM 676 O O . ASP A 1 94 ? -11.676 0.609 16.469 1.00 85.19 94 ASP A O 1
ATOM 680 N N . CYS A 1 95 ? -10.150 1.299 14.974 1.00 81.88 95 CYS A N 1
ATOM 681 C CA . CYS A 1 95 ? -10.656 2.672 14.911 1.00 81.88 95 CYS A CA 1
ATOM 682 C C . CYS A 1 95 ? -12.108 2.718 14.409 1.00 81.88 95 CYS A C 1
ATOM 684 O O . CYS A 1 95 ? -12.903 3.485 14.950 1.00 81.88 95 CYS A O 1
ATOM 686 N N . SER A 1 96 ? -12.478 1.838 13.470 1.00 81.06 96 SER A N 1
ATOM 687 C CA . SER A 1 96 ? -13.851 1.719 12.947 1.00 81.06 96 SER A CA 1
ATOM 688 C C . SER A 1 96 ? -14.903 1.412 14.024 1.00 81.06 96 SER A C 1
ATOM 690 O O . SER A 1 96 ? -16.068 1.784 13.885 1.00 81.06 96 SER A O 1
ATOM 692 N N . GLN A 1 97 ? -14.492 0.786 15.132 1.00 78.44 97 GLN A N 1
ATOM 693 C CA . GLN A 1 97 ? -15.358 0.407 16.255 1.00 78.44 97 GLN A CA 1
ATOM 694 C C . GLN A 1 97 ? -15.403 1.468 17.361 1.00 78.44 97 GLN A C 1
ATOM 696 O O . GLN A 1 97 ? -16.183 1.343 18.301 1.00 78.44 97 GLN A O 1
ATOM 701 N N . SER A 1 98 ? -14.576 2.514 17.272 1.00 75.31 98 SER A N 1
ATOM 702 C CA . SER A 1 98 ? -14.487 3.558 18.304 1.00 75.31 98 SER A CA 1
ATOM 703 C C . SER A 1 98 ? -15.756 4.404 18.441 1.00 75.31 98 SER A C 1
ATOM 705 O O . SER A 1 98 ? -15.880 5.158 19.399 1.00 75.31 98 SER A O 1
ATOM 707 N N . GLY A 1 99 ? -16.674 4.333 17.472 1.00 71.69 99 GLY A N 1
ATOM 708 C CA . GLY A 1 99 ? -17.829 5.227 17.372 1.00 71.69 99 GLY A CA 1
ATOM 709 C C . GLY A 1 99 ? -17.488 6.617 16.821 1.00 71.69 99 GLY A C 1
ATOM 710 O O . GLY A 1 99 ? -18.358 7.233 16.212 1.00 71.69 99 GLY A O 1
ATOM 711 N N . CYS A 1 100 ? -16.232 7.065 16.947 1.00 73.31 100 CYS A N 1
ATOM 712 C CA . CYS A 1 100 ? -15.746 8.357 16.453 1.00 73.31 100 CYS A CA 1
ATOM 713 C C . CYS A 1 100 ? -15.219 8.274 15.011 1.00 73.31 100 CYS A C 1
ATOM 715 O O . CYS A 1 100 ? -15.654 9.028 14.147 1.00 73.31 100 CYS A O 1
ATOM 717 N N . HIS A 1 101 ? -14.330 7.321 14.714 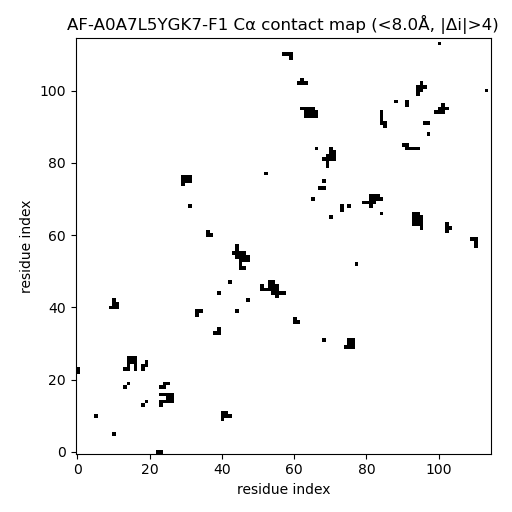1.00 73.31 101 HIS A N 1
ATOM 718 C CA . HIS A 1 101 ? -13.761 7.150 13.371 1.00 73.31 101 HIS A CA 1
ATOM 719 C C . HIS A 1 101 ? -14.601 6.176 12.549 1.00 73.31 101 HIS A C 1
ATOM 721 O O . HIS A 1 101 ? -14.322 4.981 12.505 1.00 73.31 101 HIS A O 1
ATOM 727 N N . ARG A 1 102 ? -15.660 6.678 11.912 1.00 65.75 102 ARG A N 1
ATOM 728 C CA . ARG A 1 102 ? -16.568 5.858 11.101 1.00 65.75 102 ARG A CA 1
ATOM 729 C C . ARG A 1 102 ? -16.190 5.955 9.620 1.00 65.75 102 ARG A C 1
ATOM 731 O O . ARG A 1 102 ? -16.324 7.036 9.055 1.00 65.75 102 ARG A O 1
ATOM 738 N N . PRO A 1 103 ? -15.812 4.848 8.958 1.00 60.28 103 PRO A N 1
ATOM 739 C CA . PRO A 1 103 ? -15.576 4.834 7.514 1.00 60.28 103 PRO A CA 1
ATOM 740 C C . PRO A 1 103 ? -16.835 5.107 6.686 1.00 60.28 103 PRO A C 1
ATOM 742 O O . PRO A 1 103 ? -16.741 5.268 5.485 1.00 60.28 103 PRO A O 1
ATOM 745 N N . LEU A 1 104 ? -18.016 5.179 7.301 1.00 55.31 104 LEU A N 1
ATOM 746 C CA . LEU A 1 104 ? -19.248 5.623 6.659 1.00 55.31 104 LEU A CA 1
ATOM 747 C C . LEU A 1 104 ? -19.903 6.668 7.574 1.00 55.31 104 LEU A C 1
ATOM 749 O O . LEU A 1 104 ? -20.531 6.333 8.586 1.00 55.31 104 LEU A O 1
ATOM 753 N N . GLY A 1 105 ? -19.680 7.943 7.253 1.00 46.78 105 GLY A N 1
ATOM 754 C CA . GLY A 1 105 ? -20.330 9.089 7.890 1.00 46.78 105 GLY A CA 1
ATOM 755 C C . GLY A 1 105 ? -21.494 9.630 7.051 1.00 46.78 105 GLY A C 1
ATOM 756 O O . GLY A 1 105 ? -21.499 9.498 5.831 1.00 46.78 105 GLY A O 1
ATOM 757 N N . ASN A 1 106 ? -22.449 10.317 7.691 1.00 43.22 106 ASN A N 1
ATOM 758 C CA . ASN A 1 106 ? -23.596 10.988 7.044 1.00 43.22 106 ASN A CA 1
ATOM 759 C C . ASN A 1 106 ? -23.225 12.274 6.262 1.00 43.22 106 ASN A C 1
ATOM 761 O O . ASN A 1 106 ? -24.102 13.052 5.893 1.00 43.22 106 ASN A O 1
ATOM 765 N N . LYS A 1 107 ? -21.933 12.529 6.024 1.00 46.06 107 LYS A N 1
ATOM 766 C CA . LYS A 1 107 ? -21.407 13.649 5.228 1.00 46.06 107 LYS A CA 1
ATOM 767 C C . LYS A 1 107 ? -20.209 13.152 4.417 1.00 46.06 107 LYS A C 1
ATOM 769 O O . LYS A 1 107 ? -19.063 13.359 4.790 1.00 46.06 107 LYS A O 1
ATOM 774 N N . GLY A 1 108 ? -20.490 12.398 3.358 1.00 42.22 108 GLY A N 1
ATOM 775 C CA . GLY A 1 108 ? -19.473 11.781 2.511 1.00 42.22 108 GLY A CA 1
ATOM 776 C C . GLY A 1 108 ? -19.059 12.681 1.350 1.00 42.22 108 GLY A C 1
ATOM 777 O O . GLY A 1 108 ? -19.791 12.806 0.375 1.00 42.22 108 GLY A O 1
ATOM 778 N N . VAL A 1 109 ? -17.851 13.233 1.415 1.00 42.50 109 VAL A N 1
ATOM 779 C CA . VAL A 1 109 ? -17.014 13.436 0.225 1.00 42.50 109 VAL A CA 1
ATOM 780 C C . VAL A 1 109 ? -15.658 12.798 0.503 1.00 42.50 109 VAL A C 1
ATOM 782 O O . VAL A 1 109 ? -15.203 12.775 1.641 1.00 42.50 109 VAL A O 1
ATOM 785 N N . ALA A 1 110 ? -15.093 12.187 -0.535 1.00 44.31 110 ALA A N 1
ATOM 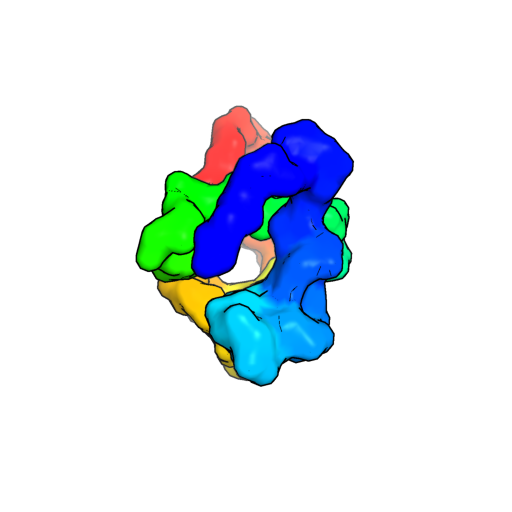786 C CA . ALA A 1 110 ? -14.033 11.186 -0.487 1.00 44.31 110 ALA A CA 1
ATOM 787 C C . ALA A 1 110 ? -12.928 11.399 0.574 1.00 44.31 110 ALA A C 1
ATOM 789 O O . ALA A 1 110 ? -12.417 12.494 0.790 1.00 44.31 110 ALA A O 1
ATOM 790 N N . TYR A 1 111 ? -12.543 10.269 1.162 1.00 55.66 111 TYR A N 1
ATOM 791 C CA . TYR A 1 111 ? -11.628 9.984 2.271 1.00 55.66 111 TYR A CA 1
ATOM 792 C C . TYR A 1 111 ? -10.200 10.562 2.177 1.00 55.66 111 TYR A C 1
ATOM 794 O O . TYR A 1 111 ? -9.224 9.810 2.069 1.00 55.66 111 TYR A O 1
ATOM 802 N N . VAL A 1 112 ? -10.048 11.888 2.237 1.00 50.44 112 VAL A N 1
ATOM 803 C CA . VAL A 1 112 ? -8.719 12.540 2.275 1.00 50.44 112 VAL A CA 1
ATOM 804 C C . VAL A 1 112 ? -8.381 13.193 3.617 1.00 50.44 112 VAL A C 1
ATOM 806 O O . VAL A 1 112 ? -7.201 13.391 3.898 1.00 50.44 112 VAL A O 1
ATOM 809 N N . LYS A 1 113 ? -9.373 13.474 4.470 1.00 46.28 113 LYS A N 1
ATOM 810 C CA . LYS A 1 113 ? -9.181 13.929 5.854 1.00 46.28 113 LYS A CA 1
ATOM 811 C C . LYS A 1 113 ? -10.275 13.355 6.748 1.00 46.28 113 LYS A C 1
ATOM 813 O O . LYS A 1 113 ? -11.440 13.347 6.365 1.00 46.28 113 LYS A O 1
ATOM 818 N N . TRP A 1 114 ? -9.862 12.846 7.901 1.00 49.41 114 TRP A N 1
ATOM 819 C CA . TRP A 1 114 ? -10.752 12.474 8.993 1.00 49.41 114 TRP A CA 1
ATOM 820 C C . TRP A 1 114 ? -10.792 13.683 9.927 1.00 49.41 114 TRP A C 1
ATOM 822 O O . TRP A 1 114 ? -9.731 14.070 10.421 1.00 49.41 114 TRP A O 1
ATOM 832 N N . ASP A 1 115 ? -11.961 14.298 10.088 1.00 43.00 115 ASP A N 1
ATOM 833 C CA . ASP A 1 115 ? -12.199 15.279 11.153 1.00 43.00 115 ASP A CA 1
ATOM 834 C C . ASP A 1 115 ? -12.307 14.565 12.512 1.00 43.00 115 ASP A C 1
ATOM 836 O O . ASP A 1 115 ? -12.880 13.446 12.550 1.00 43.00 115 ASP A O 1
#